Protein AF-A0A7C8Z439-F1 (afdb_monomer)

Secondary structure (DSSP, 8-state):
-EETTEE--------TTS--HHHHHHHHHHHHHHHHHH-TT-----S--SSS--SS--HHHHHH--S----------HHHIIIIISS-HHHHHHHIIIIIIIIHHHTT-SS--SSSHHHHHHHHHHHTT--TT-

Mean predicted aligned error: 3.14 Å

pLDDT: mean 97.22, std 1.31, range [92.75, 98.75]

Sequence (134 aa):
AIAGKNLYVRFACSTGDAMGMNMVSKGVQNVLDFLVGDFPDMDVIGISGNYCSDKKPAAVNWIEGRGKSVVCEALIKEEVVKKVLKTDVASLVELNMLKNLTGSAVAGALGGFNAHAANIVSAIYIATGQDPAQ

Radius of gyration: 20.84 Å; Cα contacts (8 Å, |Δi|>4): 73; chains: 1; bounding box: 41×36×60 Å

Nearest PDB structures (foldseek):
  2r4f-assembly1_B  TM=1.003E+00  e=1.219E-09  Homo sapiens
  1hw8-assembly1_A  TM=1.004E+00  e=1.543E-09  Homo sapiens
  2r4f-assembly1_C  TM=1.004E+00  e=1.637E-09  Homo sapiens
  3ccw-assembly1_D  TM=1.003E+00  e=1.954E-09  unclassified
  2q1l-assembly1_A  TM=1.002E+00  e=2.783E-09  Homo sapiens

Structure (mmCIF, N/CA/C/O backbone):
data_AF-A0A7C8Z439-F1
#
_entry.id   AF-A0A7C8Z439-F1
#
loop_
_atom_site.group_PDB
_atom_site.id
_atom_site.type_symbol
_atom_site.label_atom_id
_atom_site.label_alt_id
_atom_site.label_comp_id
_atom_site.label_asym_id
_atom_site.label_entity_id
_atom_site.label_seq_id
_atom_site.pdbx_PDB_ins_code
_atom_site.Cartn_x
_atom_site.Cartn_y
_atom_site.Cartn_z
_atom_site.occupancy
_atom_site.B_iso_or_equiv
_atom_site.auth_seq_id
_atom_site.auth_comp_id
_atom_site.auth_asym_id
_atom_site.auth_atom_id
_atom_site.pdbx_PDB_model_num
ATOM 1 N N . ALA A 1 1 ? 3.805 5.963 -18.301 1.00 92.75 1 ALA A N 1
ATOM 2 C CA . ALA A 1 1 ? 3.778 7.441 -18.309 1.00 92.75 1 ALA A CA 1
ATOM 3 C C . ALA A 1 1 ? 4.882 7.983 -19.208 1.00 92.75 1 ALA A C 1
ATOM 5 O O . ALA A 1 1 ? 5.909 7.329 -19.331 1.00 92.75 1 ALA A O 1
ATOM 6 N N . ILE A 1 2 ? 4.684 9.147 -19.828 1.00 97.25 2 ILE A N 1
ATOM 7 C CA . ILE A 1 2 ? 5.671 9.798 -20.706 1.00 97.25 2 ILE A CA 1
ATOM 8 C C . ILE A 1 2 ? 6.051 11.149 -20.091 1.00 97.25 2 ILE A C 1
ATOM 10 O O . ILE A 1 2 ? 5.173 11.871 -19.623 1.00 97.25 2 ILE A O 1
ATOM 14 N N . ALA A 1 3 ? 7.341 11.486 -20.094 1.00 97.56 3 ALA A N 1
ATOM 15 C CA . ALA A 1 3 ? 7.848 12.802 -19.710 1.00 97.56 3 ALA A CA 1
ATOM 16 C C . ALA A 1 3 ? 8.919 13.259 -20.712 1.00 97.56 3 ALA A C 1
ATOM 18 O O . ALA A 1 3 ? 10.072 12.827 -20.654 1.00 97.56 3 ALA A O 1
ATOM 19 N N . GLY A 1 4 ? 8.530 14.117 -21.659 1.00 97.31 4 GLY A N 1
ATOM 20 C CA . GLY A 1 4 ? 9.382 14.461 -22.798 1.00 97.31 4 GLY A CA 1
ATOM 21 C C . GLY A 1 4 ? 9.717 13.211 -23.613 1.00 97.31 4 GLY A C 1
ATOM 22 O O . GLY A 1 4 ? 8.818 12.467 -23.991 1.00 97.31 4 GLY A O 1
ATOM 23 N N . LYS A 1 5 ? 11.011 12.953 -23.834 1.00 96.12 5 LYS A N 1
ATOM 24 C CA . LYS A 1 5 ? 11.489 11.741 -24.521 1.00 96.12 5 LYS A CA 1
ATOM 25 C C . LYS A 1 5 ? 11.551 10.488 -23.634 1.00 96.12 5 LYS A C 1
ATOM 27 O O . LYS A 1 5 ? 11.869 9.416 -24.130 1.00 96.12 5 LYS A O 1
ATOM 32 N N . ASN A 1 6 ? 11.288 10.613 -22.330 1.00 97.69 6 ASN A N 1
ATOM 33 C CA . ASN A 1 6 ? 11.420 9.504 -21.387 1.00 97.69 6 ASN A CA 1
ATOM 34 C C . ASN A 1 6 ? 10.098 8.741 -21.262 1.00 97.69 6 ASN A C 1
ATOM 36 O O . ASN A 1 6 ? 9.051 9.340 -20.993 1.00 97.69 6 ASN A O 1
ATOM 40 N N . LEU A 1 7 ? 10.166 7.415 -21.376 1.00 97.56 7 LEU A N 1
ATOM 41 C CA . LEU A 1 7 ? 9.038 6.510 -21.179 1.00 97.56 7 LEU A CA 1
ATOM 42 C C . LEU A 1 7 ? 9.216 5.711 -19.880 1.00 97.56 7 LEU A C 1
ATOM 44 O O . LEU A 1 7 ? 10.208 5.021 -19.684 1.00 97.56 7 LEU A O 1
ATOM 48 N N . TYR A 1 8 ? 8.217 5.780 -19.003 1.00 97.56 8 TYR A N 1
ATOM 49 C CA . TYR A 1 8 ? 8.138 5.017 -17.759 1.00 97.56 8 TYR A CA 1
ATOM 50 C C . TYR A 1 8 ? 7.079 3.930 -17.909 1.00 97.56 8 TYR A C 1
ATOM 52 O O . TYR A 1 8 ? 5.874 4.213 -17.864 1.00 97.56 8 TYR A O 1
ATOM 60 N N . VAL A 1 9 ? 7.516 2.689 -18.097 1.00 96.50 9 VAL A N 1
ATOM 61 C CA . VAL A 1 9 ? 6.624 1.536 -18.266 1.00 96.50 9 VAL A CA 1
ATOM 62 C C . VAL A 1 9 ? 6.412 0.853 -16.918 1.00 96.50 9 VAL A C 1
ATOM 64 O O . VAL A 1 9 ? 7.370 0.559 -16.205 1.00 96.50 9 VAL A O 1
ATOM 67 N N . ARG A 1 10 ? 5.150 0.611 -16.550 1.00 97.19 10 ARG A N 1
ATOM 68 C CA . ARG A 1 10 ? 4.792 -0.103 -15.319 1.00 97.19 10 ARG A CA 1
ATOM 69 C C . ARG A 1 10 ? 4.308 -1.502 -15.666 1.00 97.19 10 ARG A C 1
ATOM 71 O O . ARG A 1 10 ? 3.154 -1.691 -16.033 1.00 97.19 10 ARG A O 1
ATOM 78 N N . PHE A 1 11 ? 5.206 -2.471 -15.557 1.00 96.62 11 PHE A N 1
ATOM 79 C CA . PHE A 1 11 ? 4.877 -3.874 -15.772 1.00 96.62 11 PHE A CA 1
ATOM 80 C C . PHE A 1 11 ? 4.124 -4.441 -14.565 1.00 96.62 11 PHE A C 1
ATOM 82 O O . PHE A 1 11 ? 4.520 -4.219 -13.419 1.00 96.62 11 PHE A O 1
ATOM 89 N N . ALA A 1 12 ? 3.053 -5.185 -14.832 1.00 95.19 12 ALA A N 1
ATOM 90 C CA . ALA A 1 12 ? 2.258 -5.878 -13.827 1.00 95.19 12 ALA A CA 1
ATOM 91 C C . ALA A 1 12 ? 2.098 -7.347 -14.229 1.00 95.19 12 ALA A C 1
ATOM 93 O O . ALA A 1 12 ? 1.753 -7.651 -15.370 1.00 95.19 12 ALA A O 1
ATOM 94 N N . CYS A 1 13 ? 2.363 -8.260 -13.297 1.00 95.06 13 CYS A N 1
ATOM 95 C CA . CYS A 1 13 ? 2.241 -9.697 -13.514 1.00 95.06 13 CYS A CA 1
ATOM 96 C C . CYS A 1 13 ? 1.959 -10.432 -12.197 1.00 95.06 13 CYS A C 1
ATOM 98 O O . CYS A 1 13 ? 2.183 -9.905 -11.106 1.00 95.06 13 CYS A O 1
ATOM 100 N N . SER A 1 14 ? 1.455 -11.661 -12.300 1.00 96.25 14 SER A N 1
ATOM 101 C CA . SER A 1 14 ? 1.303 -12.570 -11.163 1.00 96.25 14 SER A CA 1
ATOM 102 C C . SER A 1 14 ? 2.612 -13.300 -10.867 1.00 96.25 14 SER A C 1
ATOM 104 O O . SER A 1 14 ? 3.298 -13.729 -11.791 1.00 96.25 14 SER A O 1
ATOM 106 N N . THR A 1 15 ? 2.911 -13.520 -9.589 1.00 97.25 15 THR A N 1
ATOM 107 C CA . THR A 1 15 ? 4.180 -14.117 -9.130 1.00 97.25 15 THR A CA 1
ATOM 108 C C . THR A 1 15 ? 3.980 -15.378 -8.285 1.00 97.25 15 THR A C 1
ATOM 110 O O . THR A 1 15 ? 4.878 -15.797 -7.554 1.00 97.25 15 THR A O 1
ATOM 113 N N . GLY A 1 16 ? 2.791 -15.987 -8.373 1.00 96.69 16 GLY A N 1
ATOM 114 C CA . GLY A 1 16 ? 2.376 -17.075 -7.488 1.00 96.69 16 GLY A CA 1
ATOM 115 C C . GLY A 1 16 ? 2.349 -16.616 -6.028 1.00 96.69 16 GLY A C 1
ATOM 116 O O . GLY A 1 16 ? 1.814 -15.544 -5.723 1.00 96.69 16 GLY A O 1
ATOM 117 N N . ASP A 1 17 ? 2.963 -17.416 -5.157 1.00 97.00 17 ASP A N 1
ATOM 118 C CA . ASP A 1 17 ? 3.084 -17.138 -3.719 1.00 97.00 17 ASP A CA 1
ATOM 119 C C . ASP A 1 17 ? 4.327 -16.312 -3.362 1.00 97.00 17 ASP A C 1
ATOM 121 O O . ASP A 1 17 ? 4.458 -15.822 -2.241 1.00 97.00 17 ASP A O 1
ATOM 125 N N . ALA A 1 18 ? 5.251 -16.121 -4.308 1.00 96.62 18 ALA A N 1
ATOM 126 C CA . ALA A 1 18 ? 6.385 -15.240 -4.088 1.00 96.62 18 ALA A CA 1
ATOM 127 C C . ALA A 1 18 ? 5.921 -13.777 -4.103 1.00 96.62 18 ALA A C 1
ATOM 129 O O . ALA A 1 18 ? 5.136 -13.377 -4.965 1.00 96.62 18 ALA A O 1
ATOM 130 N N . MET A 1 19 ? 6.509 -12.936 -3.243 1.00 96.75 19 MET A N 1
ATOM 131 C CA . MET A 1 19 ? 6.388 -11.473 -3.376 1.00 96.75 19 MET A CA 1
ATOM 132 C C . MET A 1 19 ? 6.850 -11.009 -4.769 1.00 96.75 19 MET A C 1
ATOM 134 O O . MET A 1 19 ? 6.260 -10.115 -5.368 1.00 96.75 19 MET A O 1
ATOM 138 N N . GLY A 1 20 ? 7.863 -11.685 -5.322 1.00 96.62 20 GLY A N 1
ATOM 139 C CA . GLY A 1 20 ? 8.078 -11.728 -6.764 1.00 96.62 20 GLY A CA 1
ATOM 140 C C . GLY A 1 20 ? 8.963 -10.635 -7.357 1.00 96.62 20 GLY A C 1
ATOM 141 O O . GLY A 1 20 ? 9.178 -10.658 -8.562 1.00 96.62 20 GLY A O 1
ATOM 142 N N . MET A 1 21 ? 9.550 -9.740 -6.554 1.00 95.50 21 MET A N 1
ATOM 143 C CA . MET A 1 21 ? 10.416 -8.653 -7.049 1.00 95.50 21 MET A CA 1
ATOM 144 C C . MET A 1 21 ? 11.508 -9.134 -8.022 1.00 95.50 21 MET A C 1
ATOM 146 O O . MET A 1 21 ? 11.616 -8.605 -9.123 1.00 95.50 21 MET A O 1
ATOM 150 N N . ASN A 1 22 ? 12.263 -10.182 -7.672 1.00 96.25 22 ASN A N 1
ATOM 151 C CA . ASN A 1 22 ? 13.318 -10.721 -8.545 1.00 96.25 22 ASN A CA 1
ATOM 152 C C . ASN A 1 22 ? 12.761 -11.374 -9.820 1.00 96.25 22 ASN A C 1
ATOM 154 O O . ASN A 1 22 ? 13.343 -11.241 -10.895 1.00 96.25 22 ASN A O 1
ATOM 158 N N . MET A 1 23 ? 11.627 -12.071 -9.702 1.00 96.88 23 MET A N 1
ATOM 159 C CA . MET A 1 23 ? 10.948 -12.708 -10.832 1.00 96.88 23 MET A CA 1
ATOM 160 C C . MET A 1 23 ? 10.467 -11.653 -11.833 1.00 96.88 23 MET A C 1
ATOM 162 O O . MET A 1 23 ? 10.719 -11.786 -13.029 1.00 96.88 23 MET A O 1
ATOM 166 N N . VAL A 1 24 ? 9.839 -10.584 -11.333 1.00 96.69 24 VAL A N 1
ATOM 167 C CA . VAL A 1 24 ? 9.367 -9.464 -12.149 1.00 96.69 24 VAL A CA 1
ATOM 168 C C . VAL A 1 24 ? 10.545 -8.768 -12.821 1.00 96.69 24 VAL A C 1
ATOM 170 O O . VAL A 1 24 ? 10.514 -8.614 -14.035 1.00 96.69 24 VAL A O 1
ATOM 173 N N . SER A 1 25 ? 11.611 -8.423 -12.092 1.00 96.31 25 SER A N 1
ATOM 174 C CA . SER A 1 25 ? 12.788 -7.762 -12.680 1.00 96.31 25 SER A CA 1
ATOM 175 C C . SER A 1 25 ? 13.410 -8.571 -13.820 1.00 96.31 25 SER A C 1
ATOM 177 O O . SER A 1 25 ? 13.736 -8.008 -14.861 1.00 96.31 25 SER A O 1
ATOM 179 N N . LYS A 1 26 ? 13.517 -9.898 -13.663 1.00 97.31 26 LYS A N 1
ATOM 180 C CA . LYS A 1 26 ? 14.021 -10.783 -14.722 1.00 97.31 26 LYS A CA 1
ATOM 181 C C . LYS A 1 26 ? 13.090 -10.817 -15.937 1.00 97.31 26 LYS A C 1
ATOM 183 O O . LYS A 1 26 ? 13.561 -10.758 -17.067 1.00 97.31 26 LYS A O 1
ATOM 188 N N . GLY A 1 27 ? 11.779 -10.903 -15.708 1.00 97.19 27 GLY A N 1
ATOM 189 C CA . GLY A 1 27 ? 10.789 -10.860 -16.785 1.00 97.19 27 GLY A CA 1
ATOM 190 C C . GLY A 1 27 ? 10.827 -9.537 -17.549 1.00 97.19 27 GLY A C 1
ATOM 191 O O . GLY A 1 27 ? 10.830 -9.539 -18.775 1.00 97.19 27 GLY A O 1
ATOM 192 N N . VAL A 1 28 ? 10.929 -8.417 -16.829 1.00 97.06 28 VAL A N 1
ATOM 193 C CA . VAL A 1 28 ? 11.033 -7.079 -17.419 1.00 97.06 28 VAL A CA 1
ATOM 194 C C . VAL A 1 28 ? 12.304 -6.936 -18.248 1.00 97.06 28 VAL A C 1
ATOM 196 O O . VAL A 1 28 ? 12.211 -6.418 -19.354 1.00 97.06 28 VAL A O 1
ATOM 199 N N . GLN A 1 29 ? 13.455 -7.434 -17.781 1.00 96.88 29 GLN A N 1
ATOM 200 C CA . GLN A 1 29 ? 14.690 -7.401 -18.574 1.00 96.88 29 GLN A CA 1
ATOM 201 C C . GLN A 1 29 ? 14.500 -8.082 -19.935 1.00 96.88 29 GLN A C 1
ATOM 203 O O . GLN A 1 29 ? 14.764 -7.467 -20.959 1.00 96.88 29 GLN A O 1
ATOM 208 N N . ASN A 1 30 ? 13.942 -9.296 -19.955 1.00 96.56 30 ASN A N 1
ATOM 209 C CA . ASN A 1 30 ? 13.700 -10.021 -21.205 1.00 96.56 30 ASN A CA 1
ATOM 210 C C . ASN A 1 30 ? 12.740 -9.273 -22.146 1.00 96.56 30 ASN A C 1
ATOM 212 O O . ASN A 1 30 ? 12.909 -9.313 -23.362 1.00 96.56 30 ASN A O 1
ATOM 216 N N . VAL A 1 31 ? 11.718 -8.610 -21.594 1.00 96.81 31 VAL A N 1
ATOM 217 C CA . VAL A 1 31 ? 10.782 -7.806 -22.393 1.00 96.81 31 VAL A CA 1
ATOM 218 C C . VAL A 1 31 ? 11.471 -6.566 -22.959 1.00 96.81 31 VAL A C 1
ATOM 220 O O . VAL A 1 31 ? 11.247 -6.232 -24.117 1.00 96.81 31 VAL A O 1
ATOM 223 N N . LEU A 1 32 ? 12.318 -5.893 -22.178 1.00 96.25 32 LEU A N 1
ATOM 224 C CA . LEU A 1 32 ? 13.077 -4.737 -22.653 1.00 96.25 32 LEU A CA 1
ATOM 225 C C . LEU A 1 32 ? 14.070 -5.139 -23.750 1.00 96.25 32 LEU A C 1
ATOM 227 O O . LEU A 1 32 ? 14.102 -4.476 -24.780 1.00 96.25 32 LEU A O 1
ATOM 231 N N . ASP A 1 33 ? 14.793 -6.250 -23.581 1.00 94.69 33 ASP A N 1
ATOM 232 C CA . ASP A 1 33 ? 15.722 -6.776 -24.592 1.00 94.69 33 ASP A CA 1
ATOM 233 C C . ASP A 1 33 ? 15.002 -7.106 -25.908 1.00 94.69 33 ASP A C 1
ATOM 235 O O . ASP A 1 33 ? 15.511 -6.820 -26.990 1.00 94.69 33 ASP A O 1
ATOM 239 N N . PHE A 1 34 ? 13.789 -7.663 -25.820 1.00 96.06 34 PHE A N 1
ATOM 240 C CA . PHE A 1 34 ? 12.935 -7.897 -26.983 1.00 96.06 34 PHE A CA 1
ATOM 241 C C . PHE A 1 34 ? 12.526 -6.581 -27.666 1.00 96.06 34 PHE A C 1
ATOM 243 O O . PHE A 1 34 ? 12.656 -6.454 -28.881 1.00 96.06 34 PHE A O 1
ATOM 250 N N . LEU A 1 35 ? 12.089 -5.583 -26.891 1.00 96.19 35 LEU A N 1
ATOM 251 C CA . LEU A 1 35 ? 11.643 -4.290 -27.421 1.00 96.19 35 LEU A CA 1
ATOM 252 C C . LEU A 1 35 ? 12.770 -3.491 -28.091 1.00 96.19 35 LEU A C 1
ATOM 254 O O . LEU A 1 35 ? 12.497 -2.778 -29.050 1.00 96.19 35 LEU A O 1
ATOM 258 N N . VAL A 1 36 ? 14.023 -3.620 -27.639 1.00 94.94 36 VAL A N 1
ATOM 259 C CA . VAL A 1 36 ? 15.179 -2.989 -28.311 1.00 94.94 36 VAL A CA 1
ATOM 260 C C . VAL A 1 36 ? 15.336 -3.496 -29.750 1.00 94.94 36 VAL A C 1
ATOM 262 O O . VAL A 1 36 ? 15.778 -2.745 -30.616 1.00 94.94 36 VAL A O 1
ATOM 265 N N . GLY A 1 37 ? 14.947 -4.743 -30.036 1.00 94.31 37 GLY A N 1
ATOM 266 C CA . GLY A 1 37 ? 14.964 -5.283 -31.398 1.00 94.31 37 GLY A CA 1
ATOM 267 C C . GLY A 1 37 ? 14.005 -4.559 -32.350 1.00 94.31 37 GLY A C 1
ATOM 268 O O . GLY A 1 37 ? 14.366 -4.305 -33.498 1.00 94.31 37 GLY A O 1
ATOM 269 N N . ASP A 1 38 ? 12.818 -4.191 -31.861 1.00 96.25 38 ASP A N 1
ATOM 270 C CA . ASP A 1 38 ? 11.792 -3.479 -32.638 1.00 96.25 38 ASP A CA 1
ATOM 271 C C . ASP A 1 38 ? 12.019 -1.956 -32.662 1.00 96.25 38 ASP A C 1
ATOM 273 O O . ASP A 1 38 ? 11.668 -1.283 -33.633 1.00 96.25 38 ASP A O 1
ATOM 277 N N . PHE A 1 39 ? 12.626 -1.412 -31.603 1.00 96.69 39 PHE A N 1
ATOM 278 C CA . PHE A 1 39 ? 12.921 0.010 -31.425 1.00 96.69 39 PHE A CA 1
ATOM 279 C C . PHE A 1 39 ? 14.430 0.209 -31.199 1.00 96.69 39 PHE A C 1
ATOM 281 O O . PHE A 1 39 ? 14.863 0.407 -30.062 1.00 96.69 39 PHE A O 1
ATOM 288 N N . PRO A 1 40 ? 15.258 0.150 -32.259 1.00 94.75 40 PRO A N 1
ATOM 289 C CA . PRO A 1 40 ? 16.719 0.183 -32.130 1.00 94.75 40 PRO A CA 1
ATOM 290 C C . PRO A 1 40 ? 17.274 1.530 -31.639 1.00 94.75 40 PRO A C 1
ATOM 292 O O . PRO A 1 40 ? 18.438 1.611 -31.254 1.00 94.75 40 PRO A O 1
ATOM 295 N N . ASP A 1 41 ? 16.467 2.592 -31.659 1.00 95.62 41 ASP A N 1
ATOM 296 C CA . ASP A 1 41 ? 16.772 3.909 -31.095 1.00 95.62 41 ASP A CA 1
ATOM 297 C C . ASP A 1 41 ? 16.345 4.057 -29.619 1.00 95.62 41 ASP A C 1
ATOM 299 O O . ASP A 1 41 ? 16.596 5.097 -29.004 1.00 95.62 41 ASP A O 1
ATOM 303 N N . MET A 1 42 ? 15.722 3.028 -29.030 1.00 96.62 42 MET A N 1
ATOM 304 C CA . MET A 1 42 ? 15.361 2.993 -2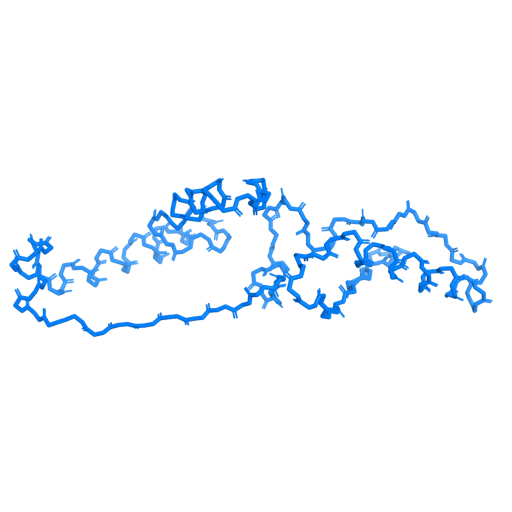7.615 1.00 96.62 42 MET A CA 1
ATOM 305 C C . MET A 1 42 ? 16.598 2.777 -26.735 1.00 96.62 42 MET A C 1
ATOM 307 O O . MET A 1 42 ? 17.314 1.789 -26.873 1.00 96.62 42 MET A O 1
ATOM 311 N N . ASP A 1 43 ? 16.787 3.660 -25.753 1.00 95.88 43 ASP A N 1
ATOM 312 C CA . ASP A 1 43 ? 17.836 3.541 -24.737 1.00 95.88 43 ASP A CA 1
ATOM 313 C C . ASP A 1 43 ? 17.248 3.115 -23.380 1.00 95.88 43 ASP A C 1
ATOM 315 O O . ASP A 1 43 ? 16.417 3.815 -22.785 1.00 95.88 43 ASP A O 1
ATOM 319 N N . VAL A 1 44 ? 17.666 1.949 -22.879 1.00 96.19 44 VAL A N 1
ATOM 320 C CA . VAL A 1 44 ? 17.201 1.401 -21.598 1.00 96.19 44 VAL A CA 1
ATOM 321 C C . VAL A 1 44 ? 18.054 1.965 -20.463 1.00 96.19 44 VAL A C 1
ATOM 323 O O . VAL A 1 44 ? 19.074 1.402 -20.077 1.00 96.19 44 VAL A O 1
ATOM 326 N N . ILE A 1 45 ? 17.582 3.059 -19.864 1.00 96.50 45 ILE A N 1
ATOM 327 C CA . ILE A 1 45 ? 18.275 3.725 -18.745 1.00 96.50 45 ILE A CA 1
ATOM 328 C C . ILE A 1 45 ? 18.287 2.868 -17.469 1.00 96.50 45 ILE A C 1
ATOM 330 O O . ILE A 1 45 ? 19.215 2.936 -16.664 1.00 96.50 45 ILE A O 1
ATOM 334 N N . GLY A 1 46 ? 17.249 2.059 -17.255 1.00 94.31 46 GLY A N 1
ATOM 335 C CA . GLY A 1 46 ? 17.207 1.130 -16.135 1.00 94.31 46 GLY A CA 1
ATOM 336 C C . GLY A 1 46 ? 15.874 0.412 -15.987 1.00 94.31 46 GLY A C 1
ATOM 337 O O . GLY A 1 46 ? 14.822 0.919 -16.369 1.00 94.31 46 GLY A O 1
ATOM 338 N N . ILE A 1 47 ? 15.922 -0.762 -15.355 1.00 94.38 47 ILE A N 1
ATOM 339 C CA . ILE A 1 47 ? 14.741 -1.600 -15.084 1.00 94.38 47 ILE A CA 1
ATOM 340 C C . ILE A 1 47 ? 13.785 -0.910 -14.093 1.00 94.38 47 ILE A C 1
ATOM 342 O O . ILE A 1 47 ? 12.570 -1.081 -14.161 1.00 94.38 47 ILE A O 1
ATOM 346 N N . SER A 1 48 ? 14.320 -0.112 -13.161 1.00 95.06 48 SER A N 1
ATOM 347 C CA . SER A 1 48 ? 13.539 0.600 -12.144 1.00 95.06 48 SER A CA 1
ATOM 348 C C . SER A 1 48 ? 13.701 2.114 -12.264 1.00 95.06 48 SER A C 1
ATOM 350 O O . SER A 1 48 ? 14.599 2.703 -11.667 1.00 95.06 48 SER A O 1
ATOM 352 N N . GLY A 1 49 ? 12.760 2.763 -12.949 1.00 96.25 49 GLY A N 1
ATOM 353 C CA . GLY A 1 49 ? 12.641 4.226 -13.011 1.00 96.25 49 GLY A CA 1
ATOM 354 C C . GLY A 1 49 ? 11.828 4.844 -11.865 1.00 96.25 49 GLY A C 1
ATOM 355 O O . GLY A 1 49 ? 11.181 5.864 -12.072 1.00 96.25 49 GLY A O 1
ATOM 356 N N . ASN A 1 50 ? 11.752 4.188 -10.697 1.00 96.62 50 ASN A N 1
ATOM 357 C CA . ASN A 1 50 ? 10.883 4.540 -9.554 1.00 96.62 50 ASN A CA 1
ATOM 358 C C . ASN A 1 50 ? 9.369 4.610 -9.853 1.00 96.62 50 ASN A C 1
ATOM 360 O O . ASN A 1 50 ? 8.580 4.931 -8.969 1.00 96.62 50 ASN A O 1
ATOM 364 N N . TYR A 1 51 ? 8.935 4.228 -11.055 1.00 97.38 51 TYR A N 1
ATOM 365 C CA . TYR A 1 51 ? 7.520 4.138 -11.428 1.00 97.38 51 TYR A CA 1
ATOM 366 C C . TYR A 1 51 ? 6.866 2.805 -11.008 1.00 97.38 51 TYR A C 1
ATOM 368 O O . TYR A 1 51 ? 5.710 2.538 -11.328 1.00 97.38 51 TYR A O 1
ATOM 376 N N . CYS A 1 52 ? 7.599 1.959 -10.270 1.00 94.62 52 CYS A N 1
ATOM 377 C CA . CYS A 1 52 ? 7.089 0.709 -9.720 1.00 94.62 52 CYS A CA 1
ATOM 378 C C . CYS A 1 52 ? 6.014 0.917 -8.627 1.00 94.62 52 CYS A C 1
ATOM 380 O O . CYS A 1 52 ? 4.970 0.273 -8.729 1.00 94.62 52 CYS A O 1
ATOM 382 N N . SER A 1 53 ? 6.114 1.804 -7.627 1.00 96.06 53 SER A N 1
ATOM 383 C CA . SER A 1 53 ? 7.285 2.338 -6.900 1.00 96.06 53 SER A CA 1
ATOM 384 C C . SER A 1 53 ? 7.625 1.376 -5.748 1.00 96.06 53 SER A C 1
ATOM 386 O O . SER A 1 53 ? 6.718 0.926 -5.052 1.00 96.06 53 SER A O 1
ATOM 388 N N . ASP A 1 54 ? 8.889 1.026 -5.524 1.00 97.44 54 ASP A N 1
ATOM 389 C CA . ASP A 1 54 ? 9.285 0.078 -4.472 1.00 97.44 54 ASP A CA 1
ATOM 390 C C . ASP A 1 54 ? 9.958 0.794 -3.301 1.00 97.44 54 ASP A C 1
ATOM 392 O O . ASP A 1 54 ? 10.956 1.486 -3.521 1.00 97.44 54 ASP A O 1
ATOM 396 N N . LYS A 1 55 ? 9.428 0.600 -2.082 1.00 96.69 55 LYS A N 1
ATOM 397 C CA . LYS A 1 55 ? 9.941 1.148 -0.807 1.00 96.69 55 LYS A CA 1
ATOM 398 C C . LYS A 1 55 ? 9.955 2.681 -0.716 1.00 96.69 55 LYS A C 1
ATOM 400 O O . LYS A 1 55 ? 10.727 3.260 0.043 1.00 96.69 55 LYS A O 1
ATOM 405 N N . LYS A 1 56 ? 9.147 3.365 -1.536 1.00 97.38 56 LYS A N 1
ATOM 406 C CA . LYS A 1 56 ? 8.924 4.819 -1.452 1.00 97.38 56 LYS A CA 1
ATOM 407 C C . LYS A 1 56 ? 7.423 5.101 -1.502 1.00 97.38 56 LYS A C 1
ATOM 409 O O . LYS A 1 56 ? 6.735 4.474 -2.318 1.00 97.38 56 LYS A O 1
ATOM 414 N N . PRO A 1 57 ? 6.916 6.060 -0.709 1.00 96.06 57 PRO A N 1
ATOM 415 C CA . PRO A 1 57 ? 5.525 6.483 -0.805 1.00 96.06 57 PRO A CA 1
ATOM 416 C C . PRO A 1 57 ? 5.250 7.043 -2.206 1.00 96.06 57 PRO A C 1
ATOM 418 O O . PRO A 1 57 ? 5.987 7.897 -2.696 1.00 96.06 57 PRO A O 1
ATOM 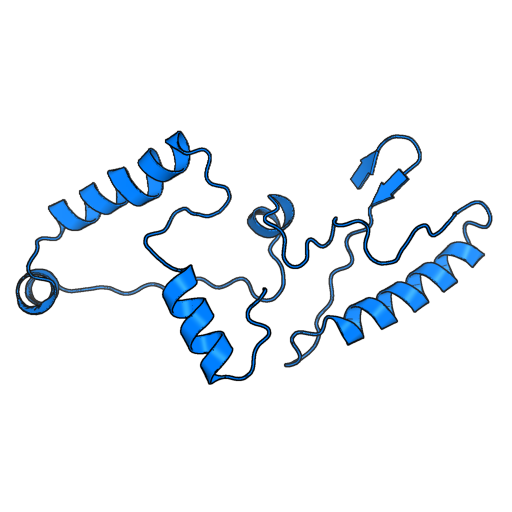421 N N . ALA A 1 58 ? 4.205 6.545 -2.871 1.00 97.31 58 ALA A N 1
ATOM 422 C CA . ALA A 1 58 ? 3.862 6.961 -4.229 1.00 97.31 58 ALA A CA 1
ATOM 423 C C . ALA A 1 58 ? 2.362 6.822 -4.505 1.00 97.31 58 ALA A C 1
ATOM 425 O O . ALA A 1 58 ? 1.781 5.760 -4.277 1.00 97.31 58 ALA A O 1
ATOM 426 N N . ALA A 1 59 ? 1.751 7.872 -5.069 1.00 97.38 59 ALA A N 1
ATOM 427 C CA . ALA A 1 59 ? 0.326 7.900 -5.423 1.00 97.38 59 ALA A CA 1
ATOM 428 C C . ALA A 1 59 ? -0.072 6.736 -6.340 1.00 97.38 59 ALA A C 1
ATOM 430 O O . ALA A 1 59 ? -1.138 6.152 -6.192 1.00 97.38 59 ALA A O 1
ATOM 431 N N . VAL A 1 60 ? 0.827 6.360 -7.252 1.00 97.12 60 VAL A N 1
ATOM 432 C CA . VAL A 1 60 ? 0.602 5.284 -8.221 1.00 97.12 60 VAL A CA 1
ATOM 433 C C . VAL A 1 60 ? 0.376 3.919 -7.553 1.00 97.12 60 VAL A C 1
ATOM 435 O O . VAL A 1 60 ? -0.387 3.110 -8.072 1.00 97.12 60 VAL A O 1
ATOM 438 N N . ASN A 1 61 ? 0.990 3.665 -6.389 1.00 97.94 61 ASN A N 1
ATOM 439 C CA . ASN A 1 61 ? 0.751 2.439 -5.621 1.00 97.94 61 ASN A CA 1
ATOM 440 C C . ASN A 1 61 ? -0.596 2.484 -4.895 1.00 97.94 61 ASN A C 1
ATOM 442 O O . ASN A 1 61 ? -1.220 1.445 -4.727 1.00 97.94 61 ASN A O 1
ATOM 446 N N . TRP A 1 62 ? -1.028 3.670 -4.460 1.00 97.81 62 TRP A N 1
ATOM 447 C CA . TRP A 1 62 ? -2.311 3.855 -3.784 1.00 97.81 62 TRP A CA 1
ATOM 448 C C . TRP A 1 62 ? -3.495 3.707 -4.744 1.00 97.81 62 TRP A C 1
ATOM 450 O O . TRP A 1 62 ? -4.482 3.067 -4.404 1.00 97.81 62 TRP A O 1
ATOM 460 N N . ILE A 1 63 ? -3.382 4.282 -5.944 1.00 97.06 63 ILE A N 1
ATOM 461 C CA . ILE A 1 63 ? -4.474 4.329 -6.926 1.00 97.06 63 ILE A CA 1
ATOM 462 C C . ILE A 1 63 ? -4.606 3.003 -7.681 1.00 97.06 63 ILE A C 1
ATOM 464 O O . ILE A 1 63 ? -5.693 2.448 -7.770 1.00 97.06 63 ILE A O 1
ATOM 468 N N . GLU A 1 64 ? -3.498 2.478 -8.201 1.00 96.81 64 GLU A N 1
ATOM 469 C CA . GLU A 1 64 ? -3.515 1.291 -9.073 1.00 96.81 64 GLU A CA 1
ATOM 470 C C . GLU A 1 64 ? -3.215 -0.011 -8.310 1.00 96.81 64 GLU A C 1
ATOM 472 O O . GLU A 1 64 ? -3.246 -1.102 -8.877 1.00 96.81 64 GLU A O 1
ATOM 477 N N . GLY A 1 65 ? -2.845 0.091 -7.031 1.00 97.00 65 GLY A N 1
ATOM 478 C CA . GLY A 1 65 ? -2.343 -1.031 -6.244 1.00 97.00 65 GLY A CA 1
ATOM 479 C C . GLY A 1 65 ? -0.901 -1.434 -6.579 1.00 97.00 65 GLY A C 1
ATOM 480 O O . GLY A 1 65 ? -0.272 -0.968 -7.538 1.00 97.00 65 GLY A O 1
ATOM 481 N N . ARG A 1 66 ? -0.347 -2.310 -5.735 1.00 97.81 66 ARG A N 1
ATOM 482 C CA . ARG A 1 66 ? 0.917 -3.033 -5.944 1.00 97.81 66 ARG A CA 1
ATOM 483 C C . ARG A 1 66 ? 0.940 -4.263 -5.035 1.00 97.81 66 ARG A C 1
ATOM 485 O O . ARG A 1 66 ? 0.690 -4.144 -3.842 1.00 97.81 66 ARG A O 1
ATOM 492 N N . GLY A 1 67 ? 1.280 -5.431 -5.575 1.00 96.81 67 GLY A N 1
ATOM 493 C CA . GLY A 1 67 ? 1.230 -6.677 -4.808 1.00 96.81 67 GLY A CA 1
ATOM 494 C C . GLY A 1 67 ? -0.211 -7.156 -4.630 1.00 96.81 67 GLY A C 1
ATOM 495 O O . GLY A 1 67 ? -0.863 -7.492 -5.616 1.00 96.81 67 GLY A O 1
ATOM 496 N N . LYS A 1 68 ? -0.705 -7.219 -3.389 1.00 96.69 68 LYS A N 1
ATOM 497 C CA . LYS A 1 68 ? -2.069 -7.676 -3.078 1.00 96.69 68 LYS A CA 1
ATOM 498 C C . LYS A 1 68 ? -2.913 -6.501 -2.574 1.00 96.69 68 LYS A C 1
ATOM 500 O O . LYS A 1 68 ? -2.569 -5.893 -1.567 1.00 96.69 68 LYS A O 1
ATOM 505 N N . SER A 1 69 ? -4.031 -6.226 -3.243 1.00 97.81 69 SER A N 1
ATOM 506 C CA . SER A 1 69 ? -5.046 -5.271 -2.777 1.00 97.81 69 SER A CA 1
ATOM 507 C C . SER A 1 69 ? -6.140 -6.031 -2.027 1.00 97.81 69 SER A C 1
ATOM 509 O O . SER A 1 69 ? -6.714 -6.970 -2.576 1.00 97.81 69 SER A O 1
ATOM 511 N N . VAL A 1 70 ? -6.405 -5.661 -0.770 1.00 98.00 70 VAL A N 1
ATOM 512 C CA . VAL A 1 70 ? -7.293 -6.409 0.139 1.00 98.00 70 VAL A CA 1
ATOM 513 C C . VAL A 1 70 ? -8.231 -5.453 0.878 1.00 98.00 70 VAL A C 1
ATOM 515 O O . VAL A 1 70 ? -7.833 -4.348 1.240 1.00 98.00 70 VAL A O 1
ATOM 518 N N . VAL A 1 71 ? -9.461 -5.905 1.132 1.00 98.19 71 VAL A N 1
ATOM 519 C CA . VAL A 1 71 ? -10.461 -5.237 1.977 1.00 98.19 71 VAL A CA 1
ATOM 520 C C . VAL A 1 71 ? -10.964 -6.212 3.046 1.00 98.19 71 VAL A C 1
ATOM 522 O O . VAL A 1 71 ? -11.061 -7.412 2.792 1.00 98.19 71 VAL A O 1
ATOM 525 N N . CYS A 1 72 ? -11.247 -5.710 4.249 1.00 98.19 72 CYS A N 1
ATOM 526 C CA . CYS A 1 72 ? -11.760 -6.491 5.375 1.00 98.19 72 CYS A CA 1
ATOM 527 C C . CYS A 1 72 ? -12.792 -5.664 6.153 1.00 98.19 72 CYS A C 1
ATOM 529 O O . CYS A 1 72 ? -12.621 -4.453 6.303 1.00 98.19 72 CYS A O 1
ATOM 531 N N . GLU A 1 73 ? -13.835 -6.316 6.663 1.00 98.19 73 GLU A N 1
ATOM 532 C CA . GLU A 1 73 ? -14.894 -5.695 7.459 1.00 98.19 73 GLU A CA 1
ATOM 533 C C . GLU A 1 73 ? -15.321 -6.593 8.627 1.00 98.19 73 GLU A C 1
ATOM 535 O O . GLU A 1 73 ? -15.146 -7.812 8.598 1.00 98.19 73 GLU A O 1
ATOM 540 N N . ALA A 1 74 ? -15.883 -5.981 9.670 1.00 98.12 74 ALA A N 1
ATOM 541 C CA . ALA A 1 74 ? -16.457 -6.686 10.810 1.00 98.12 74 ALA A CA 1
ATOM 542 C C . ALA A 1 74 ? -17.591 -5.867 11.442 1.00 98.12 74 ALA A C 1
ATOM 544 O O . ALA A 1 74 ? -17.523 -4.639 11.507 1.00 98.12 74 ALA A O 1
ATOM 545 N N . LEU A 1 75 ? -18.605 -6.557 11.968 1.00 98.25 75 LEU A N 1
ATOM 546 C CA . LEU A 1 75 ? -19.689 -5.952 12.742 1.00 98.25 75 LEU A CA 1
ATOM 547 C C . LEU A 1 75 ? -19.443 -6.170 14.237 1.00 98.25 75 LEU A C 1
ATOM 549 O O . LEU A 1 75 ? -19.420 -7.305 14.714 1.00 98.25 75 LEU A O 1
ATOM 553 N N . ILE A 1 76 ? -19.285 -5.078 14.987 1.00 98.06 76 ILE A N 1
ATOM 554 C CA . ILE A 1 76 ? -19.066 -5.114 16.438 1.00 98.06 76 ILE A CA 1
ATOM 555 C C . ILE A 1 76 ? -20.338 -4.639 17.140 1.00 98.06 76 ILE A C 1
ATOM 557 O O . ILE A 1 76 ? -20.786 -3.512 16.939 1.00 98.06 76 ILE A O 1
ATOM 561 N N . LYS A 1 77 ? -20.920 -5.498 17.983 1.00 98.25 77 LYS A N 1
ATOM 562 C CA . LYS A 1 77 ? -22.118 -5.156 18.763 1.00 98.25 77 LYS A CA 1
ATOM 563 C C . LYS A 1 77 ? -21.818 -4.047 19.774 1.00 98.25 77 LYS A C 1
ATOM 565 O O . LYS A 1 77 ? -20.756 -4.048 20.395 1.00 98.25 77 LYS A O 1
ATOM 570 N N . GLU A 1 78 ? -22.788 -3.168 20.016 1.00 97.88 78 GLU A N 1
ATOM 571 C CA . GLU A 1 78 ? -22.668 -2.050 20.966 1.00 97.88 78 GLU A CA 1
ATOM 572 C C . GLU A 1 78 ? -22.220 -2.503 22.366 1.00 97.88 78 GLU A C 1
ATOM 574 O O . GLU A 1 78 ? -21.355 -1.880 22.982 1.00 97.88 78 GLU A O 1
ATOM 579 N N . GLU A 1 79 ? -22.752 -3.631 22.849 1.00 98.19 79 GLU A N 1
ATOM 580 C CA . GLU A 1 79 ? -22.366 -4.217 24.137 1.00 98.19 79 GLU A CA 1
ATOM 581 C C . GLU A 1 79 ? -20.864 -4.536 24.209 1.00 98.19 79 GLU A C 1
ATOM 583 O O . GLU A 1 79 ? -20.233 -4.321 25.243 1.00 98.19 79 GLU A O 1
ATOM 588 N N . VAL A 1 80 ? -20.271 -4.992 23.100 1.00 98.50 80 VAL A N 1
ATOM 589 C CA . VAL A 1 80 ? -18.842 -5.309 22.995 1.00 98.50 80 VAL A CA 1
ATOM 590 C C . VAL A 1 80 ? -18.026 -4.022 22.943 1.00 98.50 80 VAL A C 1
ATOM 592 O O . VAL A 1 80 ? -17.014 -3.926 23.634 1.00 98.50 80 VAL A O 1
ATOM 595 N N . VAL A 1 81 ? -18.483 -3.009 22.201 1.00 98.50 81 VAL A N 1
ATOM 596 C CA . VAL A 1 81 ? -17.833 -1.688 22.159 1.00 98.50 81 VAL A CA 1
ATOM 597 C C . VAL A 1 81 ? -17.756 -1.087 23.566 1.00 98.50 81 VAL A C 1
ATOM 599 O O . VAL A 1 81 ? -16.671 -0.753 24.042 1.00 98.50 81 VAL A O 1
ATOM 602 N N . LYS A 1 82 ? -18.874 -1.067 24.297 1.00 98.31 82 LYS A N 1
ATOM 603 C CA . LYS A 1 82 ? -18.923 -0.549 25.672 1.00 98.31 82 LYS A CA 1
ATOM 604 C C . LYS A 1 82 ? -18.099 -1.392 26.641 1.00 98.31 82 LYS A C 1
ATOM 606 O O . LYS A 1 82 ? -17.292 -0.865 27.406 1.00 98.31 82 LYS A O 1
ATOM 611 N N . LYS A 1 83 ? -18.282 -2.716 26.623 1.00 98.44 83 LYS A N 1
ATOM 612 C CA . LYS A 1 83 ? -17.674 -3.613 27.616 1.00 98.44 83 LYS A CA 1
ATOM 613 C C . LYS A 1 83 ? -16.193 -3.864 27.370 1.00 98.44 83 LYS A C 1
ATOM 615 O O . LYS A 1 83 ? -15.471 -4.027 28.347 1.00 98.44 83 LYS A O 1
ATOM 620 N N . VAL A 1 84 ? -15.732 -3.931 26.126 1.00 98.50 84 VAL A N 1
ATOM 621 C CA . VAL A 1 84 ? -14.343 -4.293 25.789 1.00 98.50 84 VAL A CA 1
ATOM 622 C C . VAL A 1 84 ? -13.539 -3.060 25.404 1.00 98.50 84 VAL A C 1
ATOM 624 O O . VAL A 1 84 ? -12.503 -2.822 26.015 1.00 98.50 84 VAL A O 1
ATOM 627 N N . LEU A 1 85 ? -14.037 -2.256 24.458 1.00 98.19 85 LEU A N 1
ATOM 628 C CA . LEU A 1 85 ? -13.328 -1.069 23.953 1.00 98.19 85 LEU A CA 1
ATOM 629 C C . LEU A 1 85 ? -13.474 0.157 24.866 1.00 98.19 85 LEU A C 1
ATOM 631 O O . LEU A 1 85 ? -12.744 1.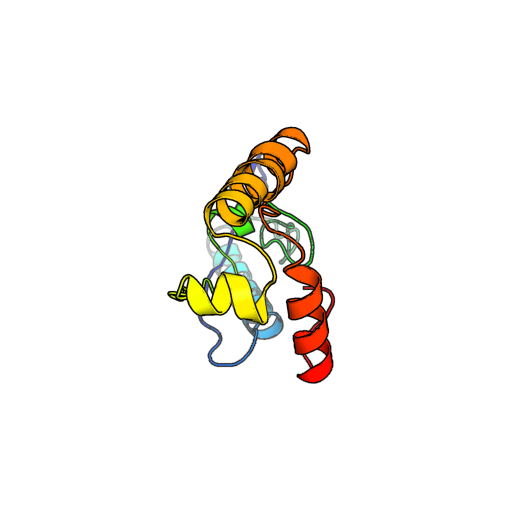128 24.695 1.00 98.19 85 LEU A O 1
ATOM 635 N N . LYS A 1 86 ? -14.379 0.096 25.855 1.00 98.44 86 LYS A N 1
ATOM 636 C CA . LYS A 1 86 ? -14.584 1.128 26.889 1.00 98.44 86 LYS A CA 1
ATOM 637 C C . LYS A 1 86 ? -14.964 2.495 26.311 1.00 98.44 86 LYS A C 1
ATOM 639 O O . LYS A 1 86 ? -14.556 3.532 26.822 1.00 98.44 86 LYS A O 1
ATOM 644 N N . THR A 1 87 ? -15.756 2.482 25.246 1.00 98.38 87 THR A N 1
ATOM 645 C CA . THR A 1 87 ? -16.245 3.676 24.547 1.00 98.38 87 THR A CA 1
ATOM 646 C C . THR A 1 87 ? -17.644 3.406 23.979 1.00 98.38 87 THR A C 1
ATOM 648 O O . THR A 1 87 ? -18.227 2.351 24.236 1.00 98.38 87 THR A O 1
ATOM 651 N N . ASP A 1 88 ? -18.203 4.345 23.227 1.00 98.19 88 ASP A N 1
ATOM 652 C CA . ASP A 1 88 ? -19.459 4.197 22.499 1.00 98.19 88 ASP A CA 1
ATOM 653 C C . ASP A 1 88 ? -19.242 4.314 20.981 1.00 98.19 88 ASP A C 1
ATOM 655 O O . ASP A 1 88 ? -18.189 4.733 20.496 1.00 98.19 88 ASP A O 1
ATOM 659 N N . VAL A 1 89 ? -20.249 3.893 20.215 1.00 98.19 89 VAL A N 1
ATOM 660 C CA . VAL A 1 89 ? -20.165 3.833 18.751 1.00 98.19 89 VAL A CA 1
ATOM 661 C C . VAL A 1 89 ? -20.051 5.228 18.131 1.00 98.19 89 VAL A C 1
ATOM 663 O O . VAL A 1 89 ? -19.283 5.398 17.186 1.00 98.19 89 VAL A O 1
ATOM 666 N N . ALA A 1 90 ? -20.776 6.223 18.654 1.00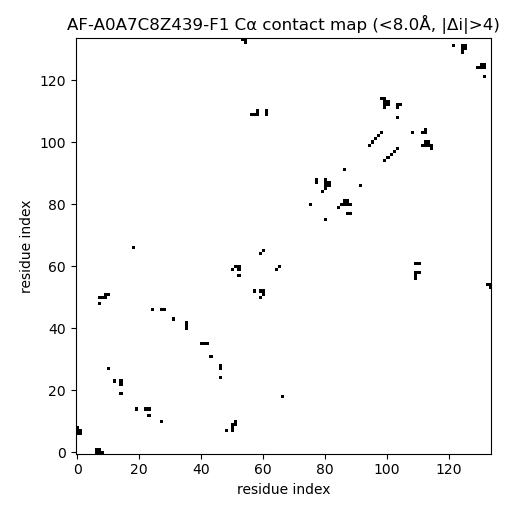 98.50 90 ALA A N 1
ATOM 667 C CA . ALA A 1 90 ? -20.770 7.571 18.093 1.00 98.50 90 ALA A CA 1
ATOM 668 C C . ALA A 1 90 ? -19.389 8.218 18.258 1.00 98.50 90 ALA A C 1
ATOM 670 O O . ALA A 1 90 ? -18.833 8.706 17.274 1.00 98.50 90 ALA A O 1
ATOM 671 N N . SER A 1 91 ? -18.790 8.101 19.448 1.00 98.50 91 SER A N 1
ATOM 672 C CA . SER A 1 91 ? -17.427 8.573 19.724 1.00 98.50 91 SER A CA 1
ATOM 673 C C . SER A 1 91 ? -16.381 7.928 18.807 1.00 98.50 91 SER A C 1
ATOM 675 O O . SER A 1 91 ? -15.489 8.609 18.304 1.00 98.50 91 SER A O 1
ATOM 677 N N . LEU A 1 92 ? -16.479 6.617 18.546 1.00 98.31 92 LEU A N 1
ATOM 678 C CA . LEU A 1 92 ? -15.557 5.928 17.632 1.00 98.31 92 LEU A CA 1
ATOM 679 C C . LEU A 1 92 ? -15.697 6.398 16.181 1.00 98.31 92 LEU A C 1
ATOM 681 O O . LEU A 1 92 ? -14.686 6.597 15.502 1.00 98.31 92 LEU A O 1
ATOM 685 N N . VAL A 1 93 ? -16.931 6.567 15.700 1.00 98.56 93 VAL A 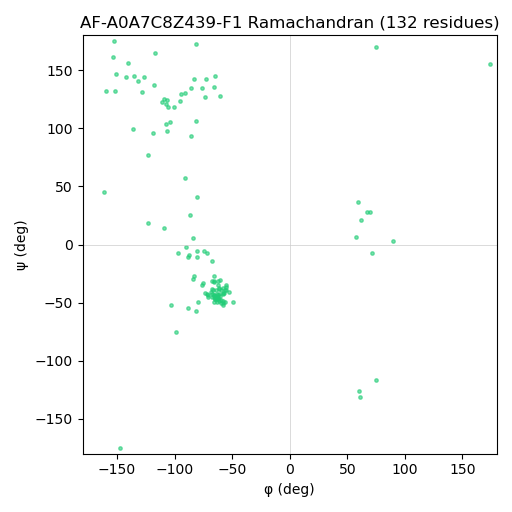N 1
ATOM 686 C CA . VAL A 1 93 ? -17.196 7.052 14.338 1.00 98.56 93 VAL A CA 1
ATOM 687 C C . VAL A 1 93 ? -16.695 8.485 14.184 1.00 98.56 93 VAL A C 1
ATOM 689 O O . VAL A 1 93 ? -15.975 8.774 13.228 1.00 98.56 93 VAL A O 1
ATOM 692 N N . GLU A 1 94 ? -17.003 9.360 15.140 1.00 98.69 94 GLU A N 1
ATOM 693 C CA . GLU A 1 94 ? -16.536 10.746 15.145 1.00 98.69 94 GLU A CA 1
ATOM 694 C C . GLU A 1 94 ? -15.005 10.819 15.155 1.00 98.69 94 GLU A C 1
ATOM 696 O O . GLU A 1 94 ? -14.412 11.491 14.307 1.00 98.69 94 GLU A O 1
ATOM 701 N N . LEU A 1 95 ? -14.346 10.054 16.033 1.00 98.62 95 LEU A N 1
ATOM 702 C CA . LEU A 1 95 ? -12.888 9.983 16.075 1.00 98.62 95 LEU A CA 1
ATOM 703 C C . LEU A 1 95 ? -12.304 9.530 14.732 1.00 98.62 95 LEU A C 1
ATOM 705 O O . LEU A 1 95 ? -11.309 10.094 14.279 1.00 98.62 95 LEU A O 1
ATOM 709 N N . ASN A 1 96 ? -12.900 8.532 14.074 1.00 98.69 96 ASN A N 1
ATOM 710 C CA . ASN A 1 96 ? -12.434 8.078 12.766 1.00 98.69 96 ASN A CA 1
ATOM 711 C C . ASN A 1 96 ? -12.559 9.180 11.703 1.00 98.69 96 ASN A C 1
ATOM 713 O O . ASN A 1 96 ? -11.602 9.421 10.964 1.00 98.69 96 ASN A O 1
ATOM 717 N N . MET A 1 97 ? -13.696 9.879 11.662 1.00 98.69 97 MET A N 1
ATOM 718 C CA . MET A 1 97 ? -13.921 10.986 10.730 1.00 98.69 97 MET A CA 1
ATOM 719 C C . MET A 1 97 ? -12.916 12.121 10.953 1.00 98.69 97 MET A C 1
ATOM 721 O O . MET A 1 9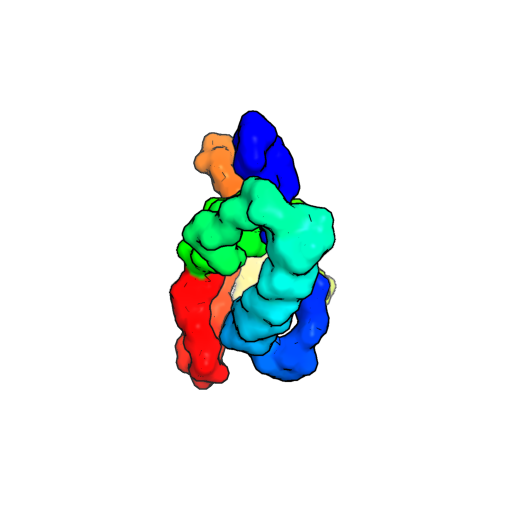7 ? -12.274 12.579 10.009 1.00 98.69 97 MET A O 1
ATOM 725 N N . LEU A 1 98 ? -12.729 12.545 12.203 1.00 98.69 98 LEU A N 1
ATOM 726 C CA . LEU A 1 98 ? -11.842 13.658 12.531 1.00 98.69 98 LEU A CA 1
ATOM 727 C C . LEU A 1 98 ? -10.368 13.293 12.356 1.00 98.69 98 LEU A C 1
ATOM 729 O O . LEU A 1 98 ? -9.606 14.079 11.801 1.00 98.69 98 LEU A O 1
ATOM 733 N N . LYS A 1 99 ? -9.955 12.107 12.808 1.00 98.69 99 LYS A N 1
ATOM 734 C CA . LYS A 1 99 ? -8.542 11.720 12.870 1.00 98.69 99 LYS A CA 1
ATOM 735 C C . LYS A 1 99 ? -8.046 11.082 11.576 1.00 98.69 99 LYS A C 1
ATOM 737 O O . LYS A 1 99 ? -7.038 11.523 11.037 1.00 98.69 99 LYS A O 1
ATOM 742 N N . ASN A 1 100 ? -8.714 10.026 11.107 1.00 98.50 100 ASN A N 1
ATOM 743 C CA . ASN A 1 100 ? -8.230 9.223 9.979 1.00 98.50 100 ASN A CA 1
ATOM 744 C C . ASN A 1 100 ? -8.592 9.836 8.626 1.00 98.50 100 ASN A C 1
ATOM 746 O O . ASN A 1 100 ? -7.888 9.572 7.658 1.00 98.50 100 ASN A O 1
ATOM 750 N N . LEU A 1 101 ? -9.677 10.617 8.548 1.00 98.38 101 LEU A N 1
ATOM 751 C CA . LEU A 1 101 ? -10.085 11.282 7.311 1.00 98.38 101 LEU A CA 1
ATOM 752 C C . LEU A 1 101 ? -9.641 12.741 7.285 1.00 98.38 101 LEU A C 1
ATOM 754 O O . LEU A 1 101 ? -8.671 13.065 6.604 1.00 98.38 101 LEU A O 1
ATOM 758 N N . THR A 1 102 ? -10.310 13.615 8.040 1.00 98.56 102 THR A N 1
ATOM 759 C CA . THR A 1 102 ? -10.045 15.060 7.999 1.00 98.56 102 THR A CA 1
ATOM 760 C C . THR A 1 102 ? -8.617 15.381 8.432 1.00 98.56 102 THR A C 1
ATOM 762 O O . THR A 1 102 ? -7.919 16.114 7.739 1.00 98.56 102 THR A O 1
ATOM 765 N N . GLY A 1 103 ? -8.150 14.793 9.534 1.00 98.62 103 GLY A N 1
ATOM 766 C CA . GLY A 1 103 ? -6.794 14.990 10.045 1.00 98.62 103 GLY A CA 1
ATOM 767 C C . GLY A 1 103 ? -5.724 14.575 9.036 1.00 98.62 103 GLY A C 1
ATOM 768 O O . GLY A 1 103 ? -4.847 15.374 8.712 1.00 98.62 103 GLY A O 1
ATOM 769 N N . SER A 1 104 ? -5.829 13.365 8.479 1.00 98.50 104 SER A N 1
ATOM 770 C CA . SER A 1 104 ? -4.917 12.888 7.429 1.00 98.50 104 SER A CA 1
ATOM 771 C C . SER A 1 104 ? -4.974 13.744 6.159 1.00 98.50 104 SER A C 1
ATOM 773 O O . SER A 1 104 ? -3.930 14.013 5.565 1.00 98.50 104 SER A O 1
ATOM 775 N N . ALA A 1 105 ? -6.158 14.221 5.760 1.00 98.12 105 ALA A N 1
ATOM 776 C CA . ALA A 1 105 ? -6.313 15.108 4.608 1.00 98.12 105 ALA A CA 1
ATOM 777 C C . ALA A 1 105 ? -5.619 16.460 4.828 1.00 98.12 105 ALA A C 1
ATOM 779 O O . ALA A 1 105 ? -4.851 16.901 3.975 1.00 98.12 105 ALA A O 1
ATOM 780 N N . VAL A 1 106 ? -5.830 17.089 5.989 1.00 98.19 106 VAL A N 1
ATOM 781 C CA . VAL A 1 106 ? -5.174 18.355 6.361 1.00 98.19 106 VAL A CA 1
ATOM 782 C C . VAL A 1 106 ? -3.654 18.188 6.451 1.00 98.19 106 VAL A C 1
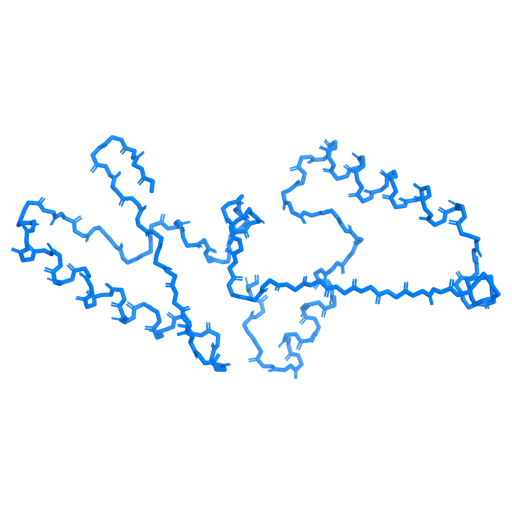ATOM 784 O O . VAL A 1 106 ? -2.916 19.091 6.068 1.00 98.19 106 VAL A O 1
ATOM 787 N N . ALA A 1 107 ? -3.175 17.023 6.890 1.00 98.06 107 ALA A N 1
ATOM 788 C CA . ALA A 1 107 ? -1.750 16.702 6.934 1.00 98.06 107 ALA A CA 1
ATOM 789 C C . ALA A 1 107 ? -1.127 16.400 5.554 1.00 98.06 107 ALA A C 1
ATOM 791 O O . ALA A 1 107 ? 0.083 16.194 5.473 1.00 98.06 107 ALA A O 1
ATOM 792 N N . GLY A 1 108 ? -1.919 16.334 4.475 1.00 97.44 108 GLY A N 1
ATOM 793 C CA . GLY A 1 108 ? -1.431 15.960 3.144 1.00 97.44 108 GLY A CA 1
ATOM 794 C C . GLY A 1 108 ? -0.970 14.501 3.053 1.00 97.44 108 GLY A C 1
ATOM 795 O O . GLY A 1 108 ? -0.077 14.179 2.269 1.00 97.44 108 GLY A O 1
ATOM 796 N N . ALA A 1 109 ? -1.539 13.611 3.873 1.00 96.75 109 ALA A N 1
ATOM 797 C CA . ALA A 1 109 ? -1.155 12.206 3.894 1.00 96.75 109 ALA A CA 1
ATOM 798 C C . ALA A 1 109 ? -1.519 11.504 2.575 1.00 96.75 109 ALA A C 1
ATOM 800 O O . ALA A 1 109 ? -2.634 11.623 2.069 1.00 96.75 109 ALA A O 1
ATOM 801 N N . LEU A 1 110 ? -0.595 10.697 2.050 1.00 93.81 110 LEU A N 1
ATOM 802 C CA . LEU A 1 110 ? -0.803 9.897 0.845 1.00 93.81 110 LEU A CA 1
ATOM 803 C C . LEU A 1 110 ? -1.038 8.426 1.219 1.00 93.81 110 LEU A C 1
ATOM 805 O O . LEU A 1 110 ? -0.112 7.739 1.638 1.00 93.81 110 LEU A O 1
ATOM 809 N N . GLY A 1 111 ? -2.287 7.957 1.124 1.00 92.94 111 GLY A N 1
ATOM 810 C CA . GLY A 1 111 ? -2.694 6.599 1.532 1.00 92.94 111 GLY A CA 1
ATOM 811 C C . GLY A 1 111 ? -2.719 6.347 3.051 1.00 92.94 111 GLY A C 1
ATOM 812 O O . GLY A 1 111 ? -3.222 5.325 3.512 1.00 92.94 111 GLY A O 1
ATOM 813 N N . GLY A 1 112 ? -2.242 7.299 3.858 1.00 96.44 112 GLY A N 1
ATOM 814 C CA . GLY A 1 112 ? -2.169 7.227 5.324 1.00 96.44 112 GLY A CA 1
ATOM 815 C C . GLY A 1 112 ? -3.478 7.540 6.064 1.00 96.44 112 GLY A C 1
ATOM 816 O O . GLY A 1 112 ? -3.460 8.234 7.077 1.00 96.44 112 GLY A O 1
ATOM 817 N N . PHE A 1 113 ? -4.622 7.065 5.571 1.00 98.25 113 PHE A N 1
ATOM 818 C CA . PHE A 1 113 ? -5.949 7.334 6.149 1.00 98.25 113 PHE A CA 1
ATOM 819 C C . PHE A 1 113 ? -6.334 6.265 7.184 1.00 98.25 113 PHE A C 1
ATOM 821 O O . PHE A 1 113 ? -7.310 5.534 7.033 1.00 98.25 113 PHE A O 1
ATOM 828 N N . ASN A 1 114 ? -5.500 6.097 8.212 1.00 98.44 114 ASN A N 1
ATOM 829 C CA . ASN A 1 114 ? -5.638 5.048 9.223 1.00 98.44 114 ASN A CA 1
ATOM 830 C C . ASN A 1 114 ? -5.014 5.473 10.564 1.00 98.44 114 ASN A C 1
ATOM 832 O O . ASN A 1 114 ? -4.407 6.536 10.676 1.00 98.44 114 ASN A O 1
ATOM 836 N N . ALA A 1 115 ? -5.169 4.646 11.603 1.00 98.44 115 ALA A N 1
ATOM 837 C CA . ALA A 1 115 ? -4.594 4.942 12.912 1.00 98.44 115 ALA A CA 1
ATOM 838 C C . ALA A 1 115 ? -3.116 4.572 13.038 1.00 98.44 115 ALA A C 1
ATOM 840 O O . ALA A 1 115 ? -2.303 5.423 13.382 1.00 98.44 115 ALA A O 1
ATOM 841 N N . HIS A 1 116 ? -2.790 3.306 12.796 1.00 98.06 116 HIS A N 1
ATOM 842 C CA . HIS A 1 116 ? -1.445 2.758 12.975 1.00 98.06 116 HIS A CA 1
ATOM 843 C C . HIS A 1 116 ? -1.288 1.446 12.189 1.00 98.06 116 HIS A C 1
ATOM 845 O O . HIS A 1 116 ? -0.830 0.438 12.727 1.00 98.06 116 HIS A O 1
ATOM 851 N N . ALA A 1 117 ? -1.737 1.409 10.929 1.00 98.38 117 ALA A N 1
ATOM 852 C CA . ALA A 1 117 ? -1.662 0.198 10.103 1.00 98.38 117 ALA A CA 1
ATOM 853 C C . ALA A 1 117 ? -0.219 -0.331 9.996 1.00 98.38 117 ALA A C 1
ATOM 855 O O . ALA A 1 117 ? 0.003 -1.534 10.115 1.00 98.38 117 ALA A O 1
ATOM 856 N N . ALA A 1 118 ? 0.755 0.581 9.882 1.00 98.00 118 ALA A N 1
ATOM 857 C CA . ALA A 1 118 ? 2.177 0.257 9.814 1.00 98.00 118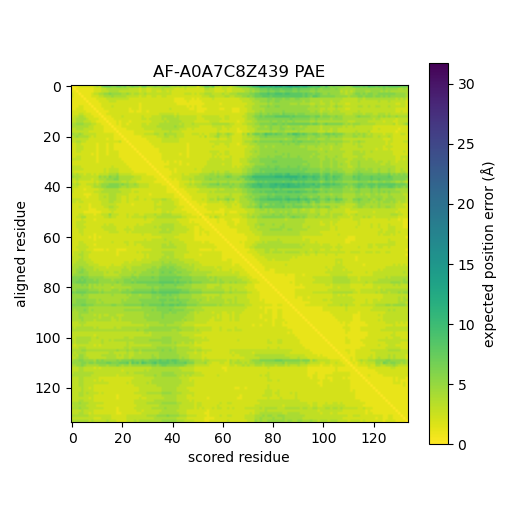 ALA A CA 1
ATOM 858 C C . ALA A 1 118 ? 2.659 -0.591 11.004 1.00 98.00 118 ALA A C 1
ATOM 860 O O . ALA A 1 118 ? 3.396 -1.544 10.796 1.00 98.00 118 ALA A O 1
ATOM 861 N N . ASN A 1 119 ? 2.185 -0.330 12.229 1.00 98.56 119 ASN A N 1
ATOM 862 C CA . ASN A 1 119 ? 2.613 -1.095 13.406 1.00 9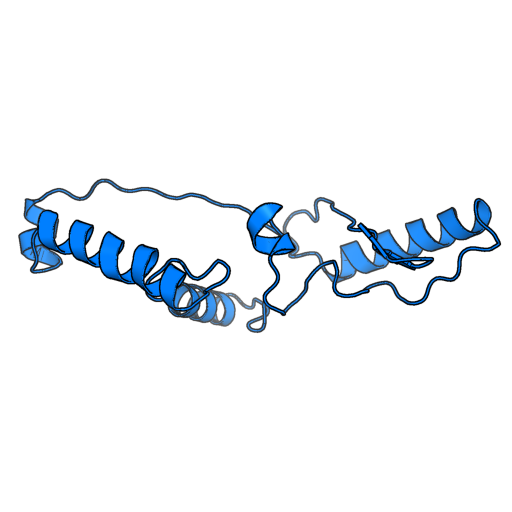8.56 119 ASN A CA 1
ATOM 863 C C . ASN A 1 119 ? 2.271 -2.588 13.281 1.00 98.56 119 ASN A C 1
ATOM 865 O O . ASN A 1 119 ? 3.104 -3.441 13.583 1.00 98.56 119 ASN A O 1
ATOM 869 N N . ILE A 1 120 ? 1.054 -2.905 12.827 1.00 98.69 120 ILE A N 1
ATOM 870 C CA . ILE A 1 120 ? 0.606 -4.295 12.660 1.00 98.69 120 ILE A CA 1
ATOM 871 C C . ILE A 1 120 ? 1.332 -4.949 11.484 1.00 98.69 120 ILE A C 1
ATOM 873 O O . ILE A 1 120 ? 1.829 -6.067 11.620 1.00 98.69 120 ILE A O 1
ATOM 877 N N . VAL A 1 121 ? 1.436 -4.238 10.355 1.00 98.25 121 VAL A N 1
ATOM 878 C CA . VAL A 1 121 ? 2.135 -4.725 9.158 1.00 98.25 121 VAL A CA 1
ATOM 879 C C . VAL A 1 121 ? 3.589 -5.051 9.483 1.00 98.25 121 VAL A C 1
ATOM 881 O O . VAL A 1 121 ? 4.005 -6.182 9.255 1.00 98.25 121 VAL A O 1
ATOM 884 N N . SER A 1 122 ? 4.338 -4.127 10.089 1.00 98.31 122 SER A N 1
ATOM 885 C CA . SER A 1 122 ? 5.749 -4.338 10.425 1.00 98.31 122 SER A CA 1
ATOM 886 C C . SER A 1 122 ? 5.948 -5.503 11.395 1.00 98.31 122 SER A C 1
ATOM 888 O O . SER A 1 122 ? 6.845 -6.316 11.184 1.00 98.31 122 SER A O 1
ATOM 890 N N . ALA A 1 123 ? 5.103 -5.630 12.425 1.00 98.62 123 ALA A N 1
ATOM 891 C CA . ALA A 1 123 ? 5.199 -6.733 13.380 1.00 98.62 123 ALA A CA 1
ATOM 892 C C . ALA A 1 123 ? 5.011 -8.099 12.701 1.00 98.62 123 ALA A C 1
ATOM 894 O O . ALA A 1 123 ? 5.817 -9.008 12.904 1.00 98.62 123 ALA A O 1
ATOM 895 N N . ILE A 1 124 ? 3.983 -8.234 11.856 1.00 98.75 124 ILE A N 1
ATOM 896 C CA . ILE A 1 124 ? 3.718 -9.475 11.118 1.00 98.75 124 ILE A CA 1
ATOM 897 C C . ILE A 1 124 ? 4.819 -9.736 10.091 1.00 98.75 124 ILE A C 1
ATOM 899 O O . ILE A 1 124 ? 5.287 -10.867 9.984 1.00 98.75 124 ILE A O 1
ATOM 903 N N . TYR A 1 125 ? 5.263 -8.710 9.362 1.00 98.50 125 TYR A N 1
ATOM 904 C CA . TYR A 1 125 ? 6.315 -8.833 8.354 1.00 98.50 125 TYR A CA 1
ATOM 905 C C . TYR A 1 125 ? 7.603 -9.382 8.959 1.00 98.50 125 TYR A C 1
ATOM 907 O O . TYR A 1 125 ? 8.149 -10.360 8.453 1.00 98.50 125 TYR A O 1
ATOM 915 N N . ILE A 1 126 ? 8.041 -8.817 10.085 1.00 98.69 126 ILE A N 1
ATOM 916 C CA . ILE A 1 126 ? 9.231 -9.289 10.798 1.00 98.69 126 ILE A CA 1
ATOM 917 C C . ILE A 1 126 ? 9.022 -10.725 11.296 1.00 98.69 126 ILE A C 1
ATOM 919 O O . ILE A 1 126 ? 9.885 -11.575 11.088 1.00 98.69 126 ILE A O 1
ATOM 923 N N . ALA A 1 127 ? 7.870 -11.022 11.906 1.00 98.62 127 ALA A N 1
ATOM 924 C CA . ALA A 1 127 ? 7.584 -12.350 12.452 1.00 98.62 127 ALA A CA 1
ATOM 925 C C . ALA A 1 127 ? 7.476 -13.450 11.381 1.00 98.62 127 ALA A C 1
ATOM 927 O O . ALA A 1 127 ? 7.725 -14.618 11.672 1.00 98.62 127 ALA A O 1
ATOM 928 N N . THR A 1 128 ? 7.106 -13.092 10.150 1.00 98.38 128 THR A N 1
ATOM 929 C CA . THR A 1 128 ? 6.864 -14.034 9.043 1.00 98.38 128 THR A CA 1
ATOM 930 C C . THR A 1 128 ? 7.935 -13.975 7.950 1.00 98.38 128 THR A C 1
ATOM 932 O O . THR A 1 128 ? 7.731 -14.518 6.865 1.00 98.38 128 THR A O 1
ATOM 935 N N . GLY A 1 129 ? 9.080 -13.334 8.217 1.00 98.06 129 GLY A N 1
ATOM 936 C CA . GLY A 1 129 ? 10.234 -13.317 7.311 1.00 98.06 129 GLY A CA 1
ATOM 937 C C . GLY A 1 129 ? 10.034 -12.513 6.020 1.00 98.06 129 GLY A C 1
ATOM 938 O O . GLY A 1 129 ? 10.636 -12.840 4.999 1.00 98.06 129 GLY A O 1
ATOM 939 N N . GLN A 1 130 ? 9.177 -11.492 6.042 1.00 98.38 130 GLN A N 1
ATOM 940 C CA . GLN A 1 130 ? 8.968 -10.575 4.918 1.00 98.38 130 GLN A CA 1
ATOM 941 C C . GLN A 1 130 ? 10.049 -9.482 4.877 1.00 98.38 130 GLN A C 1
ATOM 943 O O . GLN A 1 130 ? 10.843 -9.343 5.804 1.00 98.38 130 GLN A O 1
ATOM 948 N N . ASP A 1 131 ? 10.067 -8.678 3.810 1.00 97.75 131 ASP A N 1
ATOM 949 C CA . ASP A 1 131 ? 10.957 -7.516 3.687 1.00 97.75 131 ASP A CA 1
ATOM 950 C C . ASP A 1 131 ? 10.366 -6.311 4.448 1.00 97.75 131 ASP A C 1
ATOM 952 O O . ASP A 1 131 ? 9.398 -5.718 3.969 1.00 97.75 131 ASP A O 1
ATOM 956 N N . PRO A 1 132 ? 10.911 -5.922 5.619 1.00 96.44 132 PRO A N 1
ATOM 957 C CA . PRO A 1 132 ? 10.308 -4.909 6.490 1.00 96.44 132 PRO A CA 1
ATOM 958 C C . PRO A 1 132 ? 10.409 -3.478 5.945 1.00 96.44 132 PRO A C 1
ATOM 960 O O . PRO A 1 132 ? 9.861 -2.563 6.554 1.00 96.44 132 PRO A O 1
ATOM 963 N N . ALA A 1 133 ? 11.141 -3.264 4.846 1.00 97.56 133 ALA A N 1
ATOM 964 C CA . ALA A 1 133 ? 11.247 -1.958 4.205 1.00 97.56 133 ALA A CA 1
ATOM 965 C C . ALA A 1 133 ? 10.136 -1.702 3.170 1.00 97.56 133 ALA A C 1
ATOM 967 O O . ALA A 1 133 ? 10.064 -0.590 2.640 1.00 97.56 133 ALA A O 1
ATOM 968 N N . GLN A 1 134 ? 9.333 -2.722 2.836 1.00 94.06 134 GLN A N 1
ATOM 969 C CA . GLN A 1 134 ? 8.134 -2.572 2.003 1.00 94.06 134 GLN A CA 1
ATOM 970 C C . GLN A 1 134 ? 6.995 -1.910 2.772 1.00 94.06 134 GLN A C 1
ATOM 972 O O . GLN A 1 134 ? 6.303 -1.093 2.124 1.00 94.06 134 GLN A O 1
#

Foldseek 3Di:
DDDPPDDDDADDDDCDPDLQPVVVLVVQVVVVVVVCVVVVVDDDPDSCPCCNPPLDQDLNCVPVNGRDDDDDDDDDDQCCCCPPVVDGPVVVVVCLCVPLPVVCVVVVHRNRSDDCPLVVVLVVCVVVVHDSSD

InterPro domains:
  IPR002202 Hydroxymethylglutaryl-CoA reductase, class I/II [PF00368] (2-134)
  IPR002202 Hydroxymethylglutaryl-CoA reductase, class I/II [PR00071] (8-26)
  IPR002202 Hydroxymethylglutaryl-CoA reductase, class I/II [PR00071] (48-73)
  IPR002202 Hydroxymethylglutaryl-CoA reductase, class I/II [PR00071] (99-125)
  IPR002202 Hydroxymethylglutaryl-CoA reductase, class I/II [PS50065] (1-134)
  IPR002202 Hydroxymethylglutaryl-CoA reductase, class I/II [PTHR10572] (1-134)
  IPR009023 Hydroxymethylglutaryl-CoA reductase, class I/II, NAD/NADP-binding domain superfamily [G3DSA:3.30.70.420] (1-63)
  IPR009023 Hydroxymethylglutaryl-CoA reductase, class I/II, NAD/NADP-binding domain superfamily [SSF55035] (2-67)
  IPR009029 Hydroxymethylglutaryl-CoA reductase, class I/II, substrate-binding domain superfamily [SSF56542] (13-134)
  IPR023074 Hydroxymethylglutaryl-CoA reductase, class I/II, catalytic domain superfamily [G3DSA:3.90.770.10] (64-134)
  IPR023076 Hydroxymethylglutaryl-CoA reductase, class I/II, conserved site [PS00066] (10-24)

Solvent-accessible surface area (backbone atoms only — not comparable to full-atom values): 8677 Å² total; per-residue (Å²): 93,76,60,88,93,45,77,49,83,70,88,83,81,86,50,84,91,48,93,32,66,69,61,50,54,55,53,49,49,56,52,50,60,55,47,36,73,82,37,77,87,62,78,86,90,61,97,74,81,66,64,78,46,82,69,53,95,49,70,66,37,66,75,74,44,68,93,79,83,85,86,86,87,84,90,80,55,68,70,50,37,42,72,71,71,69,47,55,71,65,62,54,50,51,48,44,50,51,50,24,45,52,41,20,57,75,69,67,51,81,84,53,63,53,91,60,64,64,62,58,51,46,53,51,26,58,76,69,74,49,72,72,70,105

Organism: Opuntia streptacantha (NCBI:txid393608)